Protein AF-A0A9P7FXS8-F1 (afdb_monomer)

Secondary structure (DSSP, 8-state):
-EETTEE--HHHHHHHHTT-TT----TTHHHHHT--S-TT-HHHHHHHHHHHHHHTTS--TT--HHHHHHHHHHHHHHHHHHHHHHHHH-TT--HHHHHHHHHHHHHHHHHHHHHHGGGTS-HHHHHHHHHHHHHHHHHHHHHHHH-TT----GGGSSSHHHHHHHTT-

Foldseek 3Di:
DAFLNDQDDLVLLLVLLVQQPPDDDDVPNSCVLVDCPDVPPPVSVLVSLVSLLRSLVDDPPPDDPVRNSSSVRSNLSNLLSCLVPCLQPPPPDDLVRSLVSLVVNLVSVVVRCVVQPVSSPHPVVNVVSVVLSVCSVVVVVVVCVVPVPDDDRSNPPDCVVVVVVVVVD

Solvent-accessible surface area (backbone atoms only — not comparable to full-atom values): 9706 Å² total; per-residue (Å²): 69,39,38,90,91,36,75,54,46,70,67,58,49,49,68,55,59,72,68,44,84,94,61,86,72,50,92,63,53,58,57,56,56,70,47,69,89,56,86,78,50,56,71,50,52,54,50,46,50,52,51,43,34,51,56,60,73,57,86,68,91,83,56,52,76,68,53,42,54,50,48,51,28,46,32,54,50,14,51,30,48,45,24,56,47,45,46,57,73,42,89,84,54,50,71,66,55,26,47,55,27,36,52,51,18,52,54,47,52,49,54,46,32,74,75,42,39,66,51,38,42,48,72,63,60,50,50,51,53,52,48,54,44,50,50,59,57,52,49,53,61,53,43,43,73,75,38,74,85,63,85,82,58,69,61,68,73,64,59,62,72,58,50,55,58,60,72,73,108

pLDDT: mean 90.97, std 8.86, range [46.28, 98.56]

Structure (mmCIF, N/CA/C/O backbone):
data_AF-A0A9P7FXS8-F1
#
_entry.id   AF-A0A9P7FXS8-F1
#
loop_
_atom_site.group_PDB
_atom_site.id
_atom_site.type_symbol
_atom_site.label_atom_id
_atom_site.label_alt_id
_atom_site.label_comp_id
_atom_site.label_asym_id
_atom_site.label_entity_id
_atom_site.label_seq_id
_atom_site.pdbx_PDB_ins_code
_atom_site.Cartn_x
_atom_site.Cartn_y
_atom_site.Cartn_z
_atom_site.occupancy
_atom_site.B_iso_or_equiv
_atom_site.auth_seq_id
_atom_site.auth_comp_id
_atom_site.auth_asym_id
_atom_site.auth_atom_id
_atom_site.pdbx_PDB_model_num
ATOM 1 N N . MET A 1 1 ? 12.800 -2.838 -3.809 1.00 91.69 1 MET A N 1
ATOM 2 C CA . MET A 1 1 ? 11.733 -3.698 -3.249 1.00 91.69 1 MET A CA 1
ATOM 3 C C . MET A 1 1 ? 11.418 -4.773 -4.270 1.00 91.69 1 MET A C 1
ATOM 5 O O . MET A 1 1 ? 11.309 -4.433 -5.437 1.00 91.69 1 MET A O 1
ATOM 9 N N . VAL A 1 2 ? 11.286 -6.037 -3.877 1.00 95.00 2 VAL A N 1
ATOM 10 C CA . VAL A 1 2 ? 10.977 -7.149 -4.792 1.00 95.00 2 VAL A CA 1
ATOM 11 C C . VAL A 1 2 ? 9.500 -7.535 -4.685 1.00 95.00 2 VAL A C 1
ATOM 13 O O . VAL A 1 2 ? 8.988 -7.700 -3.580 1.00 95.00 2 VAL A O 1
ATOM 16 N N . VAL A 1 3 ? 8.817 -7.660 -5.827 1.00 94.19 3 VAL A N 1
ATOM 17 C CA . VAL A 1 3 ? 7.411 -8.090 -5.947 1.00 94.19 3 VAL A CA 1
ATOM 18 C C . VAL A 1 3 ? 7.294 -9.038 -7.141 1.00 94.19 3 VAL A C 1
ATOM 20 O O . VAL A 1 3 ? 7.662 -8.653 -8.244 1.00 94.19 3 VAL A O 1
ATOM 23 N N . LYS A 1 4 ? 6.777 -10.261 -6.941 1.00 90.12 4 LYS A N 1
ATOM 24 C CA . LYS A 1 4 ? 6.718 -11.318 -7.981 1.00 90.12 4 LYS A CA 1
ATOM 25 C C . LYS A 1 4 ? 8.057 -11.496 -8.724 1.00 90.12 4 LYS A C 1
ATOM 27 O O . LYS A 1 4 ? 8.088 -11.433 -9.947 1.00 90.12 4 LYS A O 1
ATOM 32 N N . ASP A 1 5 ? 9.159 -11.613 -7.984 1.00 90.56 5 ASP A N 1
ATOM 33 C CA . ASP A 1 5 ? 10.524 -11.747 -8.529 1.00 90.56 5 ASP A CA 1
ATOM 34 C C . ASP A 1 5 ? 11.029 -10.546 -9.358 1.00 90.56 5 ASP A C 1
ATOM 36 O O . ASP A 1 5 ? 12.154 -10.550 -9.858 1.00 90.56 5 ASP A O 1
ATOM 40 N N . ILE A 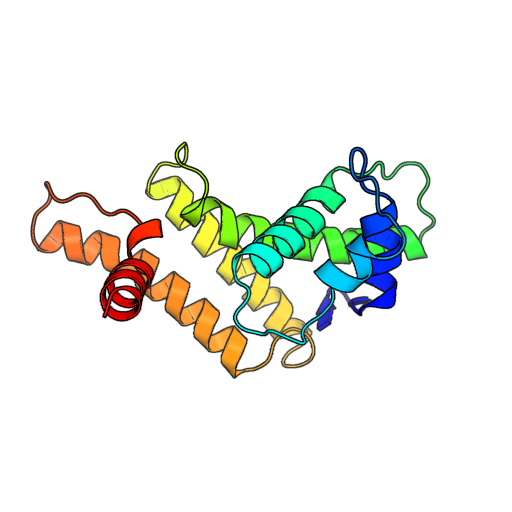1 6 ? 10.249 -9.464 -9.458 1.00 96.12 6 ILE A N 1
ATOM 41 C CA . ILE A 1 6 ? 10.650 -8.216 -10.105 1.00 96.12 6 ILE A CA 1
ATOM 42 C C . ILE A 1 6 ? 11.213 -7.259 -9.059 1.00 96.12 6 ILE A C 1
ATOM 44 O O . ILE A 1 6 ? 10.532 -6.878 -8.103 1.00 96.12 6 ILE A O 1
ATOM 48 N N . CYS A 1 7 ? 12.455 -6.816 -9.263 1.00 95.88 7 CYS A N 1
ATOM 49 C CA . CYS A 1 7 ? 13.041 -5.740 -8.474 1.00 95.88 7 CYS A CA 1
ATOM 50 C C . CYS A 1 7 ? 12.457 -4.391 -8.913 1.00 95.88 7 CYS A C 1
ATOM 52 O O . CYS A 1 7 ? 12.816 -3.838 -9.952 1.00 95.88 7 CYS A O 1
ATOM 54 N N . ILE A 1 8 ? 11.555 -3.854 -8.099 1.00 94.81 8 ILE A N 1
ATOM 55 C CA . ILE A 1 8 ? 11.022 -2.504 -8.234 1.00 94.81 8 ILE A CA 1
ATOM 56 C C . ILE A 1 8 ? 12.046 -1.528 -7.649 1.00 94.81 8 ILE A C 1
ATOM 58 O O . ILE A 1 8 ? 12.264 -1.467 -6.430 1.00 94.81 8 ILE A O 1
ATOM 62 N N . ASN A 1 9 ? 12.680 -0.780 -8.550 1.00 93.38 9 ASN A N 1
ATOM 63 C CA . ASN A 1 9 ? 13.663 0.259 -8.272 1.00 93.38 9 ASN A CA 1
ATOM 64 C C . ASN A 1 9 ? 13.220 1.605 -8.877 1.00 93.38 9 ASN A C 1
ATOM 66 O O . ASN A 1 9 ? 12.149 1.715 -9.481 1.00 93.38 9 ASN A O 1
ATOM 70 N N . ARG A 1 10 ? 14.041 2.642 -8.681 1.00 91.19 10 ARG A N 1
ATOM 71 C CA . ARG A 1 10 ? 13.746 4.002 -9.149 1.00 91.19 10 ARG A CA 1
ATOM 72 C C . ARG A 1 10 ? 13.569 4.066 -10.664 1.00 91.19 10 ARG A C 1
ATOM 74 O O . ARG A 1 10 ? 12.628 4.705 -11.122 1.00 91.19 10 ARG A O 1
ATOM 81 N N . ASP A 1 11 ? 14.431 3.396 -11.417 1.00 92.31 11 ASP A N 1
ATOM 82 C CA . ASP A 1 11 ? 14.435 3.461 -12.881 1.00 92.31 11 ASP A CA 1
ATOM 83 C C . ASP A 1 11 ? 13.192 2.788 -13.466 1.00 92.31 11 ASP A C 1
ATOM 85 O O . ASP A 1 11 ? 12.505 3.367 -14.308 1.00 92.31 11 ASP A O 1
ATOM 89 N N . LEU A 1 12 ? 12.828 1.612 -12.935 1.00 94.44 12 LEU A N 1
ATOM 90 C CA . LEU A 1 12 ? 11.595 0.926 -13.306 1.00 94.44 12 LEU A CA 1
ATOM 91 C C . LEU A 1 12 ? 10.387 1.821 -13.020 1.00 94.44 12 LEU A C 1
ATOM 93 O O . LEU A 1 12 ? 9.583 2.056 -13.918 1.00 94.44 12 LEU A O 1
ATOM 97 N N . LEU A 1 13 ? 10.268 2.359 -11.801 1.00 93.81 13 LEU A N 1
ATOM 98 C CA . LEU A 1 13 ? 9.159 3.250 -11.457 1.00 93.81 13 LEU A CA 1
ATOM 99 C C . LEU A 1 13 ? 9.109 4.477 -12.371 1.00 93.81 13 LEU A C 1
ATOM 101 O O . LEU A 1 13 ? 8.029 4.812 -12.839 1.00 93.81 13 LEU A O 1
ATOM 105 N N . THR A 1 14 ? 10.251 5.099 -12.668 1.00 92.69 14 THR A N 1
ATOM 106 C CA . THR A 1 14 ? 10.331 6.262 -13.568 1.00 92.69 14 THR A CA 1
ATOM 107 C C . THR A 1 14 ? 9.734 5.921 -14.936 1.00 92.69 14 THR A C 1
ATOM 109 O O . THR A 1 14 ? 8.747 6.534 -15.337 1.00 92.69 14 THR A O 1
ATOM 112 N N . SER A 1 15 ? 10.230 4.854 -15.574 1.00 92.44 15 SER A N 1
ATOM 113 C CA . SER A 1 15 ? 9.790 4.437 -16.916 1.00 92.44 15 SER A CA 1
ATOM 114 C C . SER A 1 15 ? 8.298 4.095 -17.020 1.00 92.44 15 SER A C 1
ATOM 116 O O . SER A 1 15 ? 7.690 4.261 -18.075 1.00 92.44 15 SER A O 1
ATOM 118 N N . TRP A 1 16 ? 7.689 3.602 -15.937 1.00 93.81 16 TRP A N 1
ATOM 119 C CA . TRP A 1 16 ? 6.268 3.253 -15.912 1.00 93.81 16 TRP A CA 1
ATOM 120 C C . TRP A 1 16 ? 5.381 4.444 -15.562 1.00 93.81 16 TRP A C 1
ATOM 122 O O . TRP A 1 16 ? 4.309 4.598 -16.143 1.00 93.81 16 TRP A O 1
ATOM 132 N N . LEU A 1 17 ? 5.814 5.297 -14.633 1.00 92.88 17 LEU A N 1
ATOM 133 C CA . LEU A 1 17 ? 5.082 6.505 -14.250 1.00 92.88 17 LEU A CA 1
ATOM 134 C C . LEU A 1 17 ? 4.975 7.496 -15.415 1.00 92.88 17 LEU A C 1
ATOM 136 O O . LEU A 1 17 ? 3.927 8.121 -15.572 1.00 92.88 17 LEU A O 1
ATOM 140 N N . GLU A 1 18 ? 5.992 7.575 -16.274 1.00 91.56 18 GLU A N 1
ATOM 141 C CA . GLU A 1 18 ? 5.967 8.373 -17.510 1.00 91.56 18 GLU A CA 1
ATOM 142 C C . GLU A 1 18 ? 4.839 7.973 -18.473 1.00 91.56 18 GLU A C 1
ATOM 144 O O . GLU A 1 18 ? 4.367 8.807 -19.241 1.00 91.56 18 GLU A O 1
ATOM 149 N N . ARG A 1 19 ? 4.343 6.730 -18.391 1.00 91.25 19 ARG A N 1
ATOM 150 C CA . ARG A 1 19 ? 3.235 6.232 -19.223 1.00 91.25 19 ARG A CA 1
ATOM 151 C C . ARG A 1 19 ? 1.853 6.672 -18.721 1.00 91.25 19 ARG A C 1
ATOM 153 O O . ARG A 1 19 ? 0.857 6.409 -19.391 1.00 91.25 19 ARG A O 1
ATOM 160 N N . LEU A 1 20 ? 1.752 7.297 -17.541 1.00 90.38 20 LEU A N 1
ATOM 161 C CA . LEU A 1 20 ? 0.464 7.709 -16.976 1.00 90.38 20 LEU A CA 1
ATOM 162 C C . LEU A 1 20 ? -0.185 8.836 -17.796 1.00 90.38 20 LEU A C 1
ATOM 164 O O . LEU A 1 20 ? 0.402 9.912 -17.929 1.00 90.38 20 LEU A O 1
ATOM 168 N N . PRO A 1 21 ? -1.431 8.657 -18.273 1.00 85.38 21 PRO A N 1
ATOM 169 C CA . PRO A 1 21 ? -2.134 9.711 -18.989 1.00 85.38 21 PRO A CA 1
ATOM 170 C C . PRO A 1 21 ? -2.491 10.868 -18.046 1.00 85.38 21 PRO A C 1
ATOM 172 O O . PRO A 1 21 ? -2.832 10.662 -16.880 1.00 85.38 21 PRO A O 1
ATOM 175 N N . GLY A 1 22 ? -2.450 12.098 -18.562 1.00 80.44 22 GLY A N 1
ATOM 176 C CA . GLY A 1 22 ? -2.839 13.302 -17.818 1.00 80.44 22 GLY A CA 1
ATOM 177 C C . GLY A 1 22 ? -1.764 13.879 -16.890 1.00 80.44 22 GLY A C 1
ATOM 178 O O . GLY A 1 22 ? -2.014 14.894 -16.244 1.00 80.44 22 GLY A O 1
ATOM 179 N N . TYR A 1 23 ? -0.568 13.287 -16.850 1.00 79.19 23 TYR A N 1
ATOM 180 C CA . TYR A 1 23 ? 0.594 13.858 -16.171 1.00 79.19 23 TYR A CA 1
ATOM 181 C C . TYR A 1 23 ? 1.558 14.442 -17.205 1.00 79.19 23 TYR A C 1
ATOM 183 O O . TYR A 1 23 ? 2.047 13.731 -18.076 1.00 79.19 23 TYR A O 1
ATOM 191 N N . ASN A 1 24 ? 1.847 15.741 -17.105 1.00 75.75 24 ASN A N 1
ATOM 192 C CA . ASN A 1 24 ? 2.972 16.334 -17.821 1.00 75.75 24 ASN A CA 1
ATOM 193 C C . ASN A 1 24 ? 4.199 16.250 -16.916 1.00 75.75 24 ASN A C 1
ATOM 195 O O . ASN A 1 24 ? 4.402 17.103 -16.045 1.00 75.75 24 ASN A O 1
ATOM 199 N N . TRP A 1 25 ? 4.972 15.181 -17.084 1.00 76.88 25 TRP A N 1
ATOM 200 C CA . TRP A 1 25 ? 6.235 15.031 -16.387 1.00 76.88 25 TRP A CA 1
ATOM 201 C C . TRP A 1 25 ? 7.270 15.950 -17.046 1.00 76.88 25 TRP A C 1
ATOM 203 O O . TRP A 1 25 ? 8.005 15.529 -17.931 1.00 76.88 25 TRP A O 1
ATOM 213 N N . SER A 1 26 ? 7.343 17.223 -16.640 1.00 67.19 26 SER A N 1
ATOM 214 C CA . SER A 1 26 ? 8.548 18.009 -16.936 1.00 67.19 26 SER A CA 1
ATOM 215 C C . SER A 1 26 ? 9.761 17.275 -16.351 1.00 67.19 26 SER A C 1
ATOM 217 O O . SER A 1 26 ? 9.611 16.613 -15.315 1.00 67.19 26 SER A O 1
ATOM 219 N N . GLU A 1 27 ? 10.949 17.412 -16.955 1.00 54.66 27 GLU A N 1
ATOM 220 C CA . GLU A 1 27 ? 12.185 16.704 -16.548 1.00 54.66 27 GLU A CA 1
ATOM 221 C C . GLU A 1 27 ? 12.502 16.816 -15.040 1.00 54.66 27 GLU A C 1
ATOM 223 O O . GLU A 1 27 ? 13.201 15.986 -14.472 1.00 54.66 27 GLU A O 1
ATOM 228 N N . THR A 1 28 ? 11.945 17.805 -14.338 1.00 55.69 28 THR A N 1
ATOM 229 C CA . THR A 1 28 ? 12.110 17.995 -12.890 1.00 55.69 28 THR A CA 1
ATOM 230 C C . THR A 1 28 ? 11.046 17.310 -12.021 1.00 55.69 28 THR A C 1
ATOM 232 O O . THR A 1 28 ? 11.320 16.978 -10.869 1.00 55.69 28 THR A O 1
ATOM 235 N N . SER A 1 29 ? 9.836 17.056 -12.518 1.00 75.56 29 SER A N 1
ATOM 236 C CA . SER A 1 29 ? 8.689 16.674 -11.673 1.00 75.56 29 SER A CA 1
ATOM 237 C C . SER A 1 29 ? 8.708 15.219 -11.176 1.00 75.56 29 SER A C 1
ATOM 239 O O . SER A 1 29 ? 8.388 14.965 -10.010 1.00 75.56 29 SER A O 1
ATOM 241 N N . ILE A 1 30 ? 9.122 14.262 -12.013 1.00 83.19 30 ILE A N 1
ATOM 242 C CA . ILE A 1 30 ? 9.172 12.839 -11.643 1.00 83.19 30 ILE A CA 1
ATOM 243 C C . ILE A 1 30 ? 10.340 12.542 -10.699 1.00 83.19 30 ILE A C 1
ATOM 245 O O . ILE A 1 30 ? 10.198 11.806 -9.721 1.00 83.19 30 ILE A O 1
ATOM 249 N N . HIS A 1 31 ? 11.484 13.190 -10.927 1.00 82.31 31 HIS A N 1
ATOM 250 C CA . HIS A 1 31 ? 12.643 13.061 -10.055 1.00 82.31 31 HIS A CA 1
ATOM 251 C C . HIS A 1 31 ? 12.391 13.669 -8.681 1.00 82.31 31 HIS A C 1
ATOM 253 O O . HIS A 1 31 ? 12.838 13.075 -7.703 1.00 82.31 31 HIS A O 1
ATOM 259 N N . VAL A 1 32 ? 11.651 14.784 -8.598 1.00 83.81 32 VAL A N 1
ATOM 260 C CA . VAL A 1 32 ? 11.195 15.360 -7.323 1.00 83.81 32 VAL A CA 1
ATOM 261 C C . VAL A 1 32 ? 10.245 14.406 -6.604 1.00 83.81 32 VAL A C 1
ATOM 263 O O . VAL A 1 32 ? 10.420 14.185 -5.408 1.00 83.81 32 VAL A O 1
ATOM 266 N N . LEU A 1 33 ? 9.291 13.792 -7.315 1.00 85.44 33 LEU A N 1
ATOM 267 C CA . LEU A 1 33 ? 8.354 12.827 -6.729 1.00 85.44 33 LEU A CA 1
ATOM 268 C C . LEU A 1 33 ? 9.070 11.598 -6.144 1.00 85.44 33 LEU A C 1
ATOM 270 O O . LEU A 1 33 ? 8.695 11.116 -5.080 1.00 85.44 33 LEU A O 1
ATOM 274 N N . LEU A 1 34 ? 10.114 11.123 -6.825 1.00 85.56 34 LEU A N 1
ATOM 275 C CA . LEU A 1 34 ? 10.945 9.994 -6.398 1.00 85.56 34 LEU A CA 1
ATOM 276 C C . LEU A 1 34 ? 12.121 10.411 -5.494 1.00 85.56 34 LEU A C 1
ATOM 278 O O . LEU A 1 34 ? 12.945 9.567 -5.138 1.00 85.56 34 LEU A O 1
ATOM 282 N N . ASN A 1 35 ? 12.246 11.697 -5.149 1.00 81.38 35 ASN A N 1
ATOM 283 C CA . ASN A 1 35 ? 13.308 12.180 -4.276 1.00 81.38 35 ASN A CA 1
ATOM 284 C C . ASN A 1 35 ? 12.943 11.926 -2.809 1.00 81.38 35 ASN A C 1
ATOM 286 O O . ASN A 1 35 ? 12.022 12.548 -2.283 1.00 81.38 35 ASN A O 1
ATOM 290 N N . LEU A 1 36 ? 13.722 11.059 -2.160 1.00 67.44 36 LEU A N 1
ATOM 291 C CA . LEU A 1 36 ? 13.592 10.677 -0.752 1.00 67.44 36 LEU A CA 1
ATOM 292 C C . LEU A 1 36 ? 14.383 11.589 0.206 1.00 67.44 36 LEU A C 1
ATOM 294 O O . LEU A 1 36 ? 14.567 11.229 1.364 1.00 67.44 36 LEU A O 1
ATOM 298 N N . ALA A 1 37 ? 14.889 12.737 -0.264 1.00 75.19 37 ALA A N 1
ATOM 299 C CA . ALA A 1 37 ? 15.685 13.652 0.559 1.00 75.19 37 ALA A CA 1
ATOM 300 C C . ALA A 1 37 ? 14.932 14.168 1.796 1.00 75.19 37 ALA A C 1
ATOM 302 O O . ALA A 1 37 ? 15.563 14.415 2.820 1.00 75.19 37 ALA A O 1
ATOM 303 N N . ASP A 1 38 ? 13.606 14.300 1.704 1.00 77.00 38 ASP A N 1
ATOM 304 C CA . ASP A 1 38 ? 12.748 14.607 2.846 1.00 77.00 38 ASP A CA 1
ATOM 305 C C . ASP A 1 38 ? 11.837 13.406 3.163 1.00 77.00 38 ASP A C 1
ATOM 307 O O . ASP A 1 38 ? 10.810 13.219 2.502 1.00 77.00 38 ASP A O 1
ATOM 311 N N . PRO A 1 39 ? 12.198 12.567 4.151 1.00 69.69 39 PRO A N 1
ATOM 312 C CA . PRO A 1 39 ? 11.390 11.422 4.556 1.00 69.69 39 PRO A CA 1
ATOM 313 C C . PRO A 1 39 ? 10.082 11.811 5.270 1.00 69.69 39 PRO A C 1
ATOM 315 O O . PRO A 1 39 ? 9.279 10.922 5.548 1.00 69.69 39 PRO A O 1
ATOM 318 N N . GLN A 1 40 ? 9.854 13.096 5.575 1.00 78.12 40 GLN A N 1
ATOM 319 C CA . GLN A 1 40 ? 8.657 13.595 6.263 1.00 78.12 40 GLN A CA 1
ATOM 320 C C . GLN A 1 40 ? 7.651 14.287 5.322 1.00 78.12 40 GLN A C 1
ATOM 322 O O . GLN A 1 40 ? 6.593 14.724 5.777 1.00 78.12 40 GLN A O 1
ATOM 327 N N . ASP A 1 41 ? 7.910 14.350 4.008 1.00 86.31 41 ASP A N 1
ATOM 328 C CA . ASP A 1 41 ? 6.968 14.903 3.020 1.00 86.31 41 ASP A CA 1
ATOM 329 C C . ASP A 1 41 ? 5.819 13.912 2.724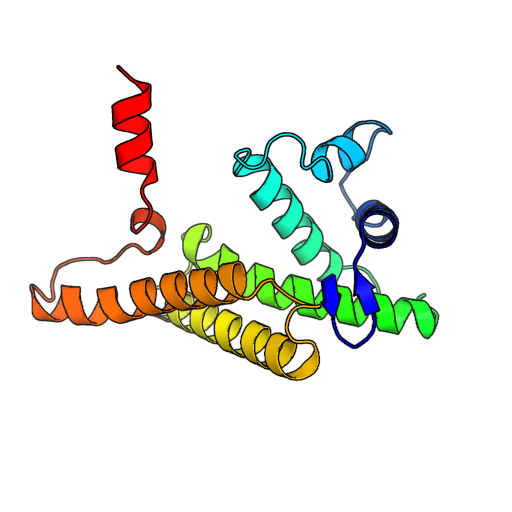 1.00 86.31 41 ASP A C 1
ATOM 331 O O . ASP A 1 41 ? 5.786 13.203 1.709 1.00 86.31 41 ASP A O 1
ATOM 335 N N . VAL A 1 42 ? 4.859 13.850 3.654 1.00 85.69 42 VAL A N 1
ATOM 336 C CA . VAL A 1 42 ? 3.664 12.995 3.562 1.00 85.69 42 VAL A CA 1
ATOM 337 C C . VAL A 1 42 ? 2.851 13.268 2.285 1.00 85.69 42 VAL A C 1
ATOM 339 O O . VAL A 1 42 ? 2.511 12.294 1.605 1.00 85.69 42 VAL A O 1
ATOM 342 N N . PRO A 1 43 ? 2.555 14.526 1.887 1.00 88.06 43 PRO A N 1
ATOM 343 C CA . PRO A 1 43 ? 1.824 14.797 0.648 1.00 88.06 43 PRO A CA 1
ATOM 344 C C . PRO A 1 43 ? 2.494 14.207 -0.597 1.00 88.06 43 PRO A C 1
ATOM 346 O O . PRO A 1 43 ? 1.815 13.626 -1.451 1.00 88.06 43 PRO A O 1
ATOM 349 N N . ARG A 1 44 ? 3.824 14.304 -0.705 1.00 88.75 44 ARG A N 1
ATOM 350 C CA . ARG A 1 44 ? 4.576 13.712 -1.818 1.00 88.75 44 ARG A CA 1
ATOM 351 C C . ARG A 1 44 ? 4.503 12.194 -1.810 1.00 88.75 44 ARG A C 1
ATOM 353 O O . ARG A 1 44 ? 4.282 11.599 -2.866 1.00 88.75 44 ARG A O 1
ATOM 360 N N . MET A 1 45 ? 4.644 11.574 -0.641 1.00 89.12 45 MET A N 1
ATOM 361 C CA . MET A 1 45 ? 4.524 10.125 -0.492 1.00 89.12 45 MET A CA 1
ATOM 362 C C . MET A 1 45 ? 3.133 9.645 -0.932 1.00 89.12 45 MET A C 1
ATOM 364 O O . MET A 1 45 ? 3.033 8.764 -1.787 1.00 89.12 45 MET A O 1
ATOM 368 N N . VAL A 1 46 ? 2.060 10.292 -0.461 1.00 91.50 46 VAL A N 1
ATOM 369 C CA . VAL A 1 46 ? 0.682 9.977 -0.879 1.00 91.50 46 VAL A CA 1
ATOM 370 C C . VAL A 1 46 ? 0.515 10.145 -2.391 1.00 91.50 46 VAL A C 1
ATOM 372 O O . VAL A 1 46 ? -0.052 9.268 -3.046 1.00 91.50 46 VAL A O 1
ATOM 375 N N . LYS A 1 47 ? 1.055 11.222 -2.979 1.00 92.00 47 LYS A N 1
ATOM 376 C CA . LYS A 1 47 ? 1.028 11.435 -4.434 1.00 92.00 47 LYS A CA 1
ATOM 377 C C . LYS A 1 47 ? 1.732 10.305 -5.188 1.00 92.00 47 LYS A C 1
ATOM 379 O O . LYS A 1 47 ? 1.187 9.826 -6.181 1.00 92.00 47 LYS A O 1
ATOM 384 N N . LEU A 1 48 ? 2.902 9.858 -4.730 1.00 92.81 48 LEU A N 1
ATOM 385 C CA . LEU A 1 48 ? 3.640 8.756 -5.352 1.00 92.81 48 LEU A CA 1
ATOM 386 C C . LEU A 1 48 ? 2.832 7.455 -5.307 1.00 92.81 48 LEU A C 1
ATOM 388 O O . LEU A 1 48 ? 2.673 6.799 -6.337 1.00 92.81 48 LEU A O 1
ATOM 392 N N . LEU A 1 49 ? 2.268 7.111 -4.148 1.00 95.00 49 LEU A N 1
ATOM 393 C CA . LEU A 1 49 ? 1.428 5.923 -4.001 1.00 95.00 49 LEU A CA 1
ATOM 394 C C . LEU A 1 49 ? 0.199 5.978 -4.919 1.00 95.00 49 LEU A C 1
ATOM 396 O O . LEU A 1 49 ? -0.093 4.995 -5.595 1.00 95.00 49 LEU A O 1
ATOM 400 N N . LEU A 1 50 ? -0.482 7.126 -5.011 1.00 95.06 50 LEU A N 1
ATOM 401 C CA . LEU A 1 50 ? -1.606 7.323 -5.936 1.00 95.06 50 LEU A CA 1
ATOM 402 C C . LEU A 1 50 ? -1.196 7.154 -7.403 1.00 95.06 50 LEU A C 1
ATOM 404 O O . LEU A 1 50 ? -1.952 6.566 -8.177 1.00 95.06 50 LEU A O 1
ATOM 408 N N . CYS A 1 51 ? 0.001 7.602 -7.789 1.00 94.69 51 CYS A N 1
ATOM 409 C CA . CYS A 1 51 ? 0.507 7.375 -9.141 1.00 94.69 51 CYS A CA 1
ATOM 410 C C . CYS A 1 51 ? 0.766 5.878 -9.396 1.00 94.69 51 CYS A C 1
ATOM 412 O O . CYS A 1 51 ? 0.337 5.355 -10.422 1.00 94.69 51 CYS A O 1
ATOM 414 N N . ILE A 1 52 ? 1.368 5.158 -8.438 1.00 96.06 52 ILE A N 1
ATOM 415 C CA . ILE A 1 52 ? 1.569 3.697 -8.527 1.00 96.06 52 ILE A CA 1
ATOM 416 C C . ILE A 1 52 ? 0.224 2.959 -8.623 1.00 96.06 52 ILE A C 1
ATOM 418 O O . ILE A 1 52 ? 0.079 2.035 -9.421 1.00 96.06 52 ILE A O 1
ATOM 422 N N . ILE A 1 53 ? -0.791 3.383 -7.863 1.00 97.25 53 ILE A N 1
ATOM 423 C CA . ILE A 1 53 ? -2.162 2.857 -7.971 1.00 97.25 53 ILE A CA 1
ATOM 424 C C . ILE A 1 53 ? -2.722 3.105 -9.379 1.00 97.25 53 ILE A C 1
ATOM 426 O O . ILE A 1 53 ? -3.353 2.219 -9.958 1.00 97.25 53 ILE A O 1
ATOM 430 N N . GLY A 1 54 ? -2.473 4.293 -9.934 1.00 95.31 54 GLY A N 1
ATOM 431 C CA . GLY A 1 54 ? -2.894 4.698 -11.273 1.00 95.31 54 GLY A CA 1
ATOM 432 C C . GLY A 1 54 ? -2.346 3.813 -12.392 1.00 95.31 54 GLY A C 1
ATOM 433 O O . GLY A 1 54 ? -3.067 3.579 -13.361 1.00 95.31 54 GLY A O 1
ATOM 434 N N . LEU A 1 55 ? -1.141 3.247 -12.235 1.00 95.12 55 LEU A N 1
ATOM 435 C CA . LEU A 1 55 ? -0.518 2.373 -13.242 1.00 95.12 55 LEU A CA 1
ATOM 436 C C . LEU A 1 55 ? -1.412 1.190 -13.621 1.00 95.12 55 LEU A C 1
ATOM 438 O O . LEU A 1 55 ? -1.432 0.770 -14.770 1.00 95.12 55 LEU A O 1
ATOM 442 N N . ARG A 1 56 ? -2.238 0.706 -12.689 1.00 95.31 56 ARG A N 1
ATOM 443 C CA . ARG A 1 56 ? -3.191 -0.391 -12.923 1.00 95.31 56 ARG A CA 1
ATOM 444 C C . ARG A 1 56 ? -4.216 -0.110 -14.026 1.00 95.31 56 ARG A C 1
ATOM 446 O O . ARG A 1 56 ? -4.894 -1.041 -14.454 1.00 95.31 56 ARG A O 1
ATOM 453 N N . LYS A 1 57 ? -4.380 1.154 -14.424 1.00 93.50 57 LYS A N 1
ATOM 454 C CA . LYS A 1 57 ? -5.326 1.604 -15.453 1.00 93.50 57 LYS A CA 1
ATOM 455 C C . LYS A 1 57 ? -4.696 1.726 -16.843 1.00 93.50 57 LYS A C 1
ATOM 457 O O . LYS A 1 57 ? -5.412 2.079 -17.774 1.00 93.50 57 LYS A O 1
ATOM 462 N N . LEU A 1 58 ? -3.390 1.491 -16.977 1.00 92.44 58 LEU A N 1
ATOM 463 C CA . LEU A 1 58 ? -2.723 1.499 -18.276 1.00 92.44 58 LEU A CA 1
ATOM 464 C C . LEU A 1 58 ? -3.221 0.346 -19.151 1.00 92.44 58 LEU A C 1
ATOM 466 O O . LEU A 1 58 ? -3.602 -0.714 -18.641 1.00 92.44 58 LEU A O 1
ATOM 470 N N . ASP A 1 59 ? -3.209 0.569 -20.464 1.00 88.06 59 ASP A N 1
ATOM 471 C CA . ASP A 1 59 ? -3.536 -0.476 -21.426 1.00 88.06 59 ASP A CA 1
ATOM 472 C C . ASP A 1 59 ? -2.449 -1.567 -21.422 1.00 88.06 59 ASP A C 1
ATOM 474 O O . ASP A 1 59 ? -1.254 -1.289 -21.326 1.00 88.06 59 ASP A O 1
ATOM 478 N N . LYS A 1 60 ? -2.889 -2.823 -21.496 1.00 85.75 60 LYS A N 1
ATOM 479 C CA . LYS A 1 60 ? -2.056 -4.030 -21.503 1.00 85.75 60 LYS A CA 1
ATOM 480 C C . LYS A 1 60 ? -1.782 -4.552 -22.912 1.00 85.75 60 LYS A C 1
ATOM 482 O O . LYS A 1 60 ? -0.951 -5.443 -23.058 1.00 85.75 60 LYS A O 1
ATOM 487 N N . ASN A 1 61 ? -2.502 -4.052 -23.916 1.00 80.88 61 ASN A N 1
ATOM 488 C CA . ASN A 1 61 ? -2.582 -4.673 -25.239 1.00 80.88 61 ASN A CA 1
ATOM 489 C C . ASN A 1 61 ? -1.250 -4.696 -26.013 1.00 80.88 61 ASN A C 1
ATOM 491 O O . ASN A 1 61 ? -1.106 -5.509 -26.921 1.00 80.88 61 ASN A O 1
ATOM 495 N N . GLU A 1 62 ? -0.278 -3.858 -25.641 1.00 84.06 62 GLU A N 1
ATOM 496 C CA . GLU A 1 62 ? 1.005 -3.710 -26.350 1.00 84.06 62 GLU A CA 1
ATOM 497 C C . GLU A 1 62 ? 2.229 -4.173 -25.538 1.00 84.06 62 GLU A C 1
ATOM 499 O O . GLU A 1 62 ? 3.361 -3.931 -25.946 1.00 84.06 62 GLU A O 1
ATOM 504 N N . LEU A 1 63 ? 2.034 -4.832 -24.390 1.00 91.94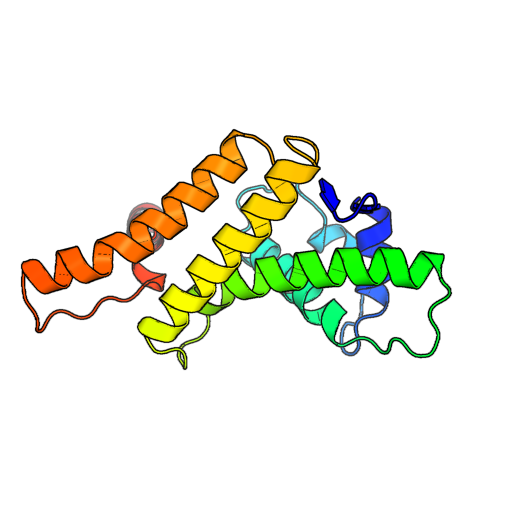 63 LEU A N 1
ATOM 505 C CA . LEU A 1 63 ? 3.153 -5.232 -23.532 1.00 91.94 63 LEU A CA 1
ATOM 506 C C . LEU A 1 63 ? 3.793 -6.538 -24.008 1.00 91.94 63 LEU A C 1
ATOM 508 O O . LEU A 1 63 ? 3.117 -7.559 -24.161 1.00 91.94 63 LEU A O 1
ATOM 512 N N . ASP A 1 64 ? 5.117 -6.536 -24.157 1.00 93.00 64 ASP A N 1
ATOM 513 C CA . ASP A 1 64 ? 5.868 -7.779 -24.332 1.00 93.00 64 ASP A CA 1
ATOM 514 C C . ASP A 1 64 ? 5.831 -8.644 -23.046 1.00 93.00 64 ASP A C 1
ATOM 516 O O . ASP A 1 64 ? 5.479 -8.149 -21.972 1.00 93.00 64 ASP A O 1
ATOM 520 N N . PRO A 1 65 ? 6.197 -9.942 -23.090 1.00 92.50 65 PRO A N 1
ATOM 521 C CA . PRO A 1 65 ? 6.128 -10.810 -21.909 1.00 92.50 65 PRO A CA 1
ATOM 522 C C . PRO A 1 65 ? 6.934 -10.323 -20.687 1.00 92.50 65 PRO A C 1
ATOM 524 O O . PRO A 1 65 ? 6.523 -10.541 -19.546 1.00 92.50 65 PRO A O 1
ATOM 527 N N . SER A 1 66 ? 8.074 -9.658 -20.898 1.00 92.38 66 SER A N 1
ATOM 528 C CA . SER A 1 66 ? 8.910 -9.091 -19.831 1.00 92.38 66 SER A CA 1
ATOM 529 C C . SER A 1 66 ? 8.268 -7.838 -19.237 1.00 92.38 66 SER A C 1
ATOM 531 O O . SER A 1 66 ? 8.230 -7.664 -18.014 1.00 92.38 66 SER A O 1
ATOM 533 N N . GLU A 1 67 ? 7.723 -6.970 -20.086 1.00 94.56 67 GLU A N 1
ATOM 534 C CA . GLU A 1 67 ? 6.946 -5.811 -19.657 1.00 94.56 67 GLU A CA 1
ATOM 535 C C . GLU A 1 67 ? 5.670 -6.215 -18.923 1.00 94.56 67 GLU A C 1
ATOM 537 O O . GLU A 1 67 ? 5.368 -5.633 -17.883 1.00 94.56 67 GLU A O 1
ATOM 542 N N . ALA A 1 68 ? 4.968 -7.246 -19.391 1.00 94.44 68 ALA A N 1
ATOM 543 C CA . ALA A 1 68 ? 3.778 -7.779 -18.743 1.00 94.44 68 ALA A CA 1
ATOM 544 C C . ALA A 1 68 ? 4.087 -8.263 -17.317 1.00 94.44 68 ALA A C 1
ATOM 546 O O . ALA A 1 68 ? 3.375 -7.902 -16.381 1.00 94.44 68 ALA A O 1
ATOM 547 N N . ALA A 1 69 ? 5.192 -8.990 -17.112 1.00 95.38 69 ALA A N 1
ATOM 548 C CA . ALA A 1 69 ? 5.612 -9.428 -15.779 1.00 95.38 69 ALA A CA 1
ATOM 549 C C . ALA A 1 69 ? 5.906 -8.244 -14.834 1.00 95.38 69 ALA A C 1
ATOM 551 O O . ALA A 1 69 ? 5.446 -8.222 -13.687 1.00 95.38 69 ALA A O 1
ATOM 552 N N . LYS A 1 70 ? 6.620 -7.219 -15.324 1.00 96.44 70 LYS A N 1
ATOM 553 C CA . LYS A 1 70 ? 6.883 -5.978 -14.569 1.00 96.44 70 LYS A CA 1
ATOM 554 C C . LYS A 1 70 ? 5.588 -5.234 -14.248 1.00 96.44 70 LYS A C 1
ATOM 556 O O . LYS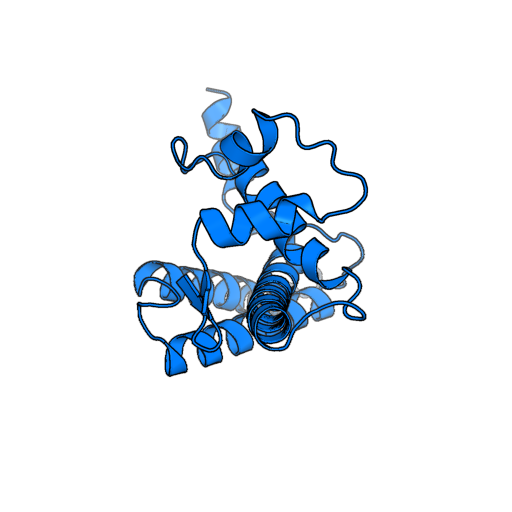 A 1 70 ? 5.401 -4.775 -13.121 1.00 96.44 70 LYS A O 1
ATOM 561 N N . PHE A 1 71 ? 4.686 -5.144 -15.219 1.00 95.94 71 PHE A N 1
ATOM 562 C CA . PHE A 1 71 ? 3.397 -4.490 -15.067 1.00 95.94 71 PHE A CA 1
ATOM 563 C C . PHE A 1 71 ? 2.522 -5.183 -14.029 1.00 95.94 71 PHE A C 1
ATOM 565 O O . PHE A 1 71 ? 1.918 -4.523 -13.187 1.00 95.94 71 PHE A O 1
ATOM 572 N N . GLU A 1 72 ? 2.480 -6.514 -14.036 1.00 95.81 72 GLU A N 1
ATOM 573 C CA . GLU A 1 72 ? 1.757 -7.294 -13.036 1.00 95.81 72 GLU A CA 1
ATOM 574 C C . GLU A 1 72 ? 2.307 -7.078 -11.625 1.00 95.81 72 GLU A C 1
ATOM 576 O O . GLU A 1 72 ? 1.524 -6.920 -10.685 1.00 95.81 72 GLU A O 1
ATOM 581 N N . ALA A 1 73 ? 3.634 -7.032 -11.465 1.00 96.69 73 ALA A N 1
ATOM 582 C CA . ALA A 1 73 ? 4.264 -6.721 -10.184 1.00 96.69 73 ALA A CA 1
ATOM 583 C C . ALA A 1 73 ? 3.870 -5.318 -9.687 1.00 96.69 73 ALA A C 1
ATOM 585 O O . ALA A 1 73 ? 3.462 -5.156 -8.533 1.00 96.69 73 ALA A O 1
ATOM 586 N N . LEU A 1 74 ? 3.905 -4.314 -10.569 1.00 97.19 74 LEU A N 1
ATOM 587 C CA . LEU A 1 74 ? 3.460 -2.951 -10.259 1.00 97.19 74 LEU A CA 1
ATOM 588 C C . LEU A 1 74 ? 1.960 -2.887 -9.951 1.00 97.19 74 LEU A C 1
ATOM 590 O O . LEU A 1 74 ? 1.551 -2.173 -9.039 1.00 97.19 74 LEU A O 1
ATOM 594 N N . CYS A 1 75 ? 1.137 -3.668 -10.651 1.00 96.94 75 CYS A N 1
ATOM 595 C CA . CYS A 1 75 ? -0.295 -3.750 -10.394 1.00 96.94 75 CYS A CA 1
ATOM 596 C C . CYS A 1 75 ? -0.600 -4.348 -9.022 1.00 96.94 75 CYS A C 1
ATOM 598 O O . CYS A 1 75 ? -1.468 -3.836 -8.315 1.00 96.94 75 CYS A O 1
ATOM 600 N N . LEU A 1 76 ? 0.111 -5.412 -8.641 1.00 97.31 76 LEU A N 1
ATOM 601 C CA . LEU A 1 76 ? -0.031 -6.042 -7.333 1.00 97.31 76 LEU A CA 1
ATOM 602 C C . LEU A 1 76 ? 0.371 -5.074 -6.216 1.00 97.31 76 LEU A C 1
ATOM 604 O O . LEU A 1 76 ? -0.355 -4.924 -5.232 1.00 97.31 76 LEU A O 1
ATOM 608 N N . LEU A 1 77 ? 1.479 -4.356 -6.407 1.00 97.38 77 LEU A N 1
ATOM 609 C CA . LEU A 1 77 ? 1.910 -3.313 -5.486 1.00 97.38 77 LEU A CA 1
ATOM 610 C C . LEU A 1 77 ? 0.873 -2.184 -5.380 1.00 97.38 77 LEU A C 1
ATOM 612 O O . LEU A 1 77 ? 0.465 -1.810 -4.281 1.00 97.38 77 LEU A O 1
ATOM 616 N N . GLY A 1 78 ? 0.385 -1.685 -6.516 1.00 97.75 78 GLY A N 1
ATOM 617 C CA . GLY A 1 78 ? -0.668 -0.676 -6.563 1.00 97.75 78 GLY A CA 1
ATOM 618 C C . GLY A 1 78 ? -1.965 -1.157 -5.911 1.00 97.75 78 GLY A C 1
ATOM 619 O O . GLY A 1 78 ? -2.664 -0.371 -5.288 1.00 97.75 78 GLY A O 1
ATOM 620 N N . GLN A 1 79 ? -2.298 -2.445 -5.989 1.00 98.25 79 GLN A N 1
ATOM 621 C CA . GLN A 1 79 ? -3.470 -3.000 -5.313 1.00 98.25 79 GLN A CA 1
ATOM 622 C C . GLN A 1 79 ? -3.303 -3.020 -3.789 1.00 98.25 79 GLN A C 1
ATOM 624 O O . GLN A 1 79 ? -4.283 -2.783 -3.080 1.00 98.25 79 GLN A O 1
ATOM 629 N N . ALA A 1 80 ? -2.093 -3.286 -3.290 1.00 97.94 80 ALA A N 1
ATOM 630 C CA . ALA A 1 80 ? -1.785 -3.189 -1.868 1.00 97.94 80 ALA A CA 1
ATOM 631 C C . ALA A 1 80 ? -1.873 -1.731 -1.390 1.00 97.94 80 ALA A C 1
ATOM 633 O O . ALA A 1 80 ? -2.579 -1.446 -0.427 1.00 97.94 80 ALA A O 1
ATOM 634 N N . PHE A 1 81 ? -1.247 -0.789 -2.099 1.00 97.88 81 PHE A N 1
ATOM 635 C CA . PHE A 1 81 ? -1.294 0.627 -1.722 1.00 97.88 81 PHE A CA 1
ATOM 636 C C . PHE A 1 81 ? -2.691 1.239 -1.807 1.00 97.88 81 PHE A C 1
ATOM 638 O O . PHE A 1 81 ? -3.057 2.025 -0.940 1.00 97.88 81 PHE A O 1
ATOM 645 N N . ASP A 1 82 ? -3.500 0.843 -2.788 1.00 98.31 82 ASP A N 1
ATOM 646 C CA . ASP A 1 82 ? -4.911 1.231 -2.863 1.00 98.31 82 ASP A CA 1
ATOM 647 C C . ASP A 1 82 ? -5.672 0.728 -1.629 1.00 98.31 82 ASP A C 1
ATOM 649 O O . ASP A 1 82 ? -6.366 1.488 -0.958 1.00 98.31 82 ASP A O 1
ATOM 653 N N . ALA A 1 83 ? -5.462 -0.540 -1.261 1.00 98.25 83 ALA A N 1
ATOM 654 C CA . ALA A 1 83 ? -6.091 -1.138 -0.091 1.00 98.25 83 ALA A CA 1
ATOM 655 C C . ALA A 1 83 ? -5.680 -0.457 1.234 1.00 98.25 83 ALA A C 1
ATOM 657 O O . ALA A 1 83 ? -6.503 -0.366 2.148 1.00 98.25 83 ALA A O 1
ATOM 658 N N . LEU A 1 84 ? -4.442 0.047 1.317 1.00 97.44 84 LEU A N 1
ATOM 659 C CA . LEU A 1 84 ? -3.939 0.834 2.443 1.00 97.44 84 LEU A CA 1
ATOM 660 C C . LEU A 1 84 ? -4.520 2.251 2.470 1.00 97.44 84 LEU A C 1
ATOM 662 O O . LEU A 1 84 ? -4.968 2.685 3.522 1.00 97.44 84 LEU A O 1
ATOM 666 N N . LEU A 1 85 ? -4.486 2.982 1.351 1.00 96.56 85 LEU A N 1
ATOM 667 C CA . LEU A 1 85 ? -4.772 4.420 1.326 1.00 96.56 85 LEU A CA 1
ATOM 668 C C . LEU A 1 85 ? -6.262 4.759 1.342 1.00 96.56 85 LEU A C 1
ATOM 670 O O . LEU A 1 85 ? -6.657 5.677 2.061 1.00 96.56 85 LEU A O 1
ATOM 674 N N . GLN A 1 86 ? -7.092 4.048 0.568 1.00 96.88 86 GLN A N 1
ATOM 675 C CA . GLN A 1 86 ? -8.523 4.370 0.433 1.00 96.88 86 GLN A CA 1
ATOM 676 C C . GLN A 1 86 ? -9.251 4.498 1.784 1.00 96.88 86 GLN A C 1
ATOM 678 O O . GLN A 1 86 ? -10.014 5.451 1.938 1.00 96.88 86 GLN A O 1
ATOM 683 N N . PRO A 1 87 ? -8.995 3.639 2.794 1.00 96.38 87 PRO A N 1
ATOM 684 C CA . PRO A 1 87 ? -9.566 3.778 4.136 1.00 96.38 87 PRO A CA 1
ATOM 685 C C . PRO A 1 87 ? -9.375 5.139 4.808 1.00 96.38 87 PRO A C 1
ATOM 687 O O . PRO A 1 87 ? -10.213 5.530 5.616 1.00 96.38 87 PRO A O 1
ATOM 690 N N . PHE A 1 88 ? -8.292 5.848 4.490 1.00 93.31 88 PHE A N 1
ATOM 691 C CA . PHE A 1 88 ? -7.947 7.122 5.120 1.00 93.31 88 PHE A CA 1
ATOM 692 C C . PHE A 1 88 ? -8.410 8.333 4.309 1.00 93.31 88 PHE A C 1
ATOM 694 O O . PHE A 1 88 ? -8.690 9.376 4.892 1.00 93.31 88 PHE A O 1
ATOM 701 N N . ILE A 1 89 ? -8.501 8.207 2.981 1.00 93.62 89 ILE A N 1
ATOM 702 C CA . ILE A 1 89 ? -8.757 9.348 2.084 1.00 93.62 89 ILE A CA 1
ATOM 703 C C . ILE A 1 89 ? -10.145 9.329 1.431 1.00 93.62 89 ILE A C 1
ATOM 705 O O . ILE A 1 89 ? -10.595 10.352 0.919 1.00 93.62 89 ILE A O 1
ATOM 709 N N . ASN A 1 90 ? -10.834 8.184 1.414 1.00 94.94 90 ASN A N 1
ATOM 710 C CA . ASN A 1 90 ? -12.114 8.040 0.727 1.00 94.94 90 ASN A CA 1
ATOM 711 C C . ASN A 1 90 ? -13.292 8.211 1.690 1.00 94.94 90 ASN A C 1
ATOM 713 O O . ASN A 1 90 ? -13.685 7.283 2.398 1.00 94.94 90 ASN A O 1
ATOM 717 N N . ILE A 1 91 ? -13.902 9.396 1.658 1.00 92.88 91 ILE A N 1
ATOM 718 C CA . ILE A 1 91 ? -15.059 9.748 2.496 1.00 92.88 91 ILE A CA 1
ATOM 719 C C . ILE A 1 91 ? -16.327 8.943 2.176 1.00 92.88 91 ILE A C 1
ATOM 721 O O . ILE A 1 91 ? -17.261 8.938 2.970 1.00 92.88 91 ILE A O 1
ATOM 725 N N . ASN A 1 92 ? -16.370 8.262 1.026 1.00 96.19 92 ASN A N 1
ATOM 726 C CA . ASN A 1 92 ? -17.526 7.468 0.614 1.00 96.19 92 ASN A CA 1
ATOM 727 C C . ASN A 1 92 ? -17.479 6.033 1.154 1.00 96.19 92 ASN A C 1
ATOM 729 O O . ASN A 1 92 ? -18.450 5.293 1.000 1.00 96.19 92 ASN A O 1
ATOM 733 N N . TYR A 1 93 ? -16.362 5.605 1.753 1.00 96.62 93 TYR A N 1
ATOM 734 C CA . TYR A 1 93 ? -16.283 4.285 2.368 1.00 96.62 93 TYR A CA 1
ATOM 735 C C . TYR A 1 93 ? -17.013 4.274 3.710 1.00 96.62 93 TYR A C 1
ATOM 737 O O . TYR A 1 93 ? -16.738 5.075 4.601 1.00 96.62 93 TYR A O 1
ATOM 745 N N . SER A 1 94 ? -17.890 3.291 3.888 1.00 96.75 94 SER A N 1
ATOM 746 C CA . SER A 1 94 ? -18.373 2.914 5.214 1.00 96.75 94 SER A CA 1
ATOM 747 C C . SER A 1 94 ? -17.235 2.335 6.058 1.00 96.75 94 SER A C 1
ATOM 749 O O . SER A 1 94 ? -16.271 1.780 5.528 1.00 96.75 94 SER A O 1
ATOM 751 N N . LEU A 1 95 ? -17.380 2.374 7.384 1.00 95.31 95 LEU A N 1
ATOM 752 C CA . LEU A 1 95 ? -16.394 1.807 8.308 1.00 95.31 95 LEU A CA 1
ATOM 753 C C . LEU A 1 95 ? -16.084 0.327 8.007 1.00 95.31 95 LEU A C 1
ATOM 755 O O . LEU A 1 95 ? -14.930 -0.092 8.063 1.00 95.31 95 LEU A O 1
ATOM 759 N N . SER A 1 96 ? -17.096 -0.456 7.617 1.00 96.25 96 SER A N 1
ATOM 760 C CA . SER A 1 96 ? -16.901 -1.850 7.203 1.00 96.25 96 SER A CA 1
ATOM 761 C C . SER A 1 96 ? -16.032 -1.954 5.947 1.00 96.25 96 SER A C 1
ATOM 763 O O . SER A 1 96 ? -15.088 -2.739 5.939 1.00 96.25 96 SER A O 1
ATOM 765 N N . GLN A 1 97 ? -16.271 -1.123 4.926 1.00 97.94 97 GLN A N 1
ATOM 766 C CA . GLN A 1 97 ? -15.438 -1.092 3.716 1.00 97.94 97 GLN A CA 1
ATOM 767 C C . GLN A 1 97 ? -13.999 -0.666 4.020 1.00 97.94 97 GLN A C 1
ATOM 769 O O . GLN A 1 97 ? -13.064 -1.259 3.481 1.00 97.94 97 GLN A O 1
ATOM 774 N N . GLN A 1 98 ? -13.809 0.314 4.911 1.00 97.69 98 GLN A N 1
ATOM 775 C CA . GLN A 1 98 ? -12.480 0.732 5.361 1.00 97.69 98 GLN A CA 1
ATOM 776 C C . GLN A 1 98 ? -11.730 -0.439 6.018 1.00 97.69 98 GLN A C 1
ATOM 778 O O . GLN A 1 98 ? -10.612 -0.751 5.612 1.00 97.69 98 GLN A O 1
ATOM 783 N N . ILE A 1 99 ? -12.362 -1.153 6.958 1.00 97.00 99 ILE A N 1
ATOM 784 C CA . ILE A 1 99 ? -11.769 -2.327 7.620 1.00 97.00 99 ILE A CA 1
ATOM 785 C C . ILE A 1 99 ? -11.473 -3.451 6.624 1.00 97.00 99 ILE A C 1
ATOM 787 O O . ILE A 1 99 ? -10.377 -4.007 6.640 1.00 97.00 99 ILE A O 1
ATOM 791 N N . THR A 1 100 ? -12.417 -3.786 5.741 1.00 98.12 100 THR A N 1
ATOM 792 C CA . THR A 1 100 ? -12.219 -4.830 4.725 1.00 98.12 100 THR A CA 1
ATOM 793 C C . THR A 1 100 ? -11.046 -4.494 3.806 1.00 98.12 100 THR A C 1
ATOM 795 O O . THR A 1 100 ? -10.252 -5.371 3.466 1.00 98.12 100 THR A O 1
ATOM 798 N N . SER A 1 101 ? -10.895 -3.222 3.437 1.00 98.38 101 SER A N 1
ATOM 799 C CA . SER A 1 101 ? -9.769 -2.753 2.635 1.00 98.38 101 SER A CA 1
ATOM 800 C C . S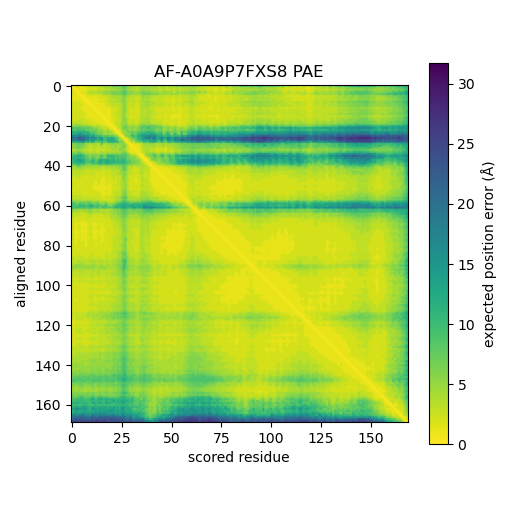ER A 1 101 ? -8.439 -2.861 3.393 1.00 98.38 101 SER A C 1
ATOM 802 O O . SER A 1 101 ? -7.475 -3.394 2.846 1.00 98.38 101 SER A O 1
ATOM 804 N N . LEU A 1 102 ? -8.383 -2.472 4.671 1.00 98.12 102 LEU A N 1
ATOM 805 C CA . LEU A 1 102 ? -7.175 -2.644 5.491 1.00 98.12 102 LEU A CA 1
ATOM 806 C C . LEU A 1 102 ? -6.814 -4.123 5.705 1.00 98.12 102 LEU A C 1
ATOM 808 O O . LEU A 1 102 ? -5.642 -4.491 5.634 1.00 98.12 102 LEU A O 1
ATOM 812 N N . ALA A 1 103 ? -7.805 -4.995 5.901 1.00 97.81 103 ALA A N 1
ATOM 813 C CA . ALA A 1 103 ? -7.584 -6.438 5.986 1.00 97.81 103 ALA A CA 1
ATOM 814 C C . ALA A 1 103 ? -7.002 -6.991 4.674 1.00 97.81 103 ALA A C 1
ATOM 816 O O . ALA A 1 103 ? -6.019 -7.733 4.689 1.00 97.81 103 ALA A O 1
ATOM 817 N N . LYS A 1 104 ? -7.550 -6.572 3.524 1.00 98.44 104 LYS A N 1
ATOM 818 C CA . LYS A 1 104 ? -6.996 -6.896 2.201 1.00 98.44 104 LYS A CA 1
ATOM 819 C C . LYS A 1 104 ? -5.538 -6.447 2.081 1.00 98.44 104 LYS A C 1
ATOM 821 O O . LYS A 1 104 ? -4.723 -7.220 1.583 1.00 98.44 104 LYS A O 1
ATOM 826 N N . PHE A 1 105 ? -5.201 -5.240 2.536 1.00 98.56 105 PHE A N 1
ATOM 827 C CA . PHE A 1 105 ? -3.819 -4.756 2.533 1.00 98.56 105 PHE A CA 1
ATOM 828 C C . PHE A 1 105 ? -2.893 -5.684 3.326 1.00 98.56 105 PHE A C 1
ATOM 830 O O . PHE A 1 105 ? -1.897 -6.140 2.768 1.00 98.56 105 PHE A O 1
ATOM 837 N N . VAL A 1 106 ? -3.254 -6.034 4.568 1.00 97.94 106 VAL A N 1
ATOM 838 C CA . VAL A 1 106 ? -2.465 -6.949 5.412 1.00 97.94 106 VAL A CA 1
ATOM 839 C C . VAL A 1 106 ? -2.244 -8.290 4.727 1.00 97.94 106 VAL A C 1
ATOM 841 O O . VAL A 1 106 ? -1.114 -8.757 4.664 1.00 97.94 106 VAL A O 1
ATOM 844 N N . HIS A 1 107 ? -3.288 -8.900 4.164 1.00 97.69 107 HIS A N 1
ATOM 845 C CA . HIS A 1 107 ? -3.139 -10.183 3.477 1.00 97.69 107 HIS A CA 1
ATOM 846 C C . HIS A 1 107 ? -2.201 -10.100 2.265 1.00 97.69 107 HIS A C 1
ATOM 848 O O . HIS A 1 107 ? -1.373 -10.993 2.077 1.00 97.69 107 HIS A O 1
ATOM 854 N N . LEU A 1 108 ? -2.288 -9.024 1.476 1.00 97.88 108 LEU A N 1
ATOM 855 C CA . LEU A 1 108 ? -1.401 -8.806 0.331 1.00 97.88 108 LEU A CA 1
ATOM 856 C C . LEU A 1 108 ? 0.057 -8.646 0.772 1.00 97.88 108 LEU A C 1
ATOM 858 O O . LEU A 1 108 ? 0.926 -9.347 0.251 1.00 97.88 108 LEU A O 1
ATOM 862 N N . ILE A 1 109 ? 0.334 -7.771 1.744 1.00 97.38 109 ILE A N 1
ATOM 863 C CA . ILE A 1 109 ? 1.712 -7.559 2.204 1.00 97.38 109 ILE A CA 1
ATOM 864 C C . ILE A 1 109 ? 2.265 -8.783 2.929 1.00 97.38 109 ILE A C 1
ATOM 866 O O . ILE A 1 109 ? 3.443 -9.068 2.766 1.00 97.38 109 ILE A O 1
ATOM 870 N N . SER A 1 110 ? 1.445 -9.542 3.663 1.00 97.12 110 SER A N 1
ATOM 871 C CA . SER A 1 110 ? 1.870 -10.785 4.314 1.00 97.12 110 SER A CA 1
ATOM 872 C C . SER A 1 110 ? 2.274 -11.837 3.286 1.00 97.12 110 SER A C 1
ATOM 874 O O . SER A 1 110 ? 3.332 -12.439 3.428 1.00 97.12 110 SER A O 1
ATOM 876 N N . GLY A 1 111 ? 1.494 -12.030 2.217 1.00 96.56 111 GLY A N 1
ATOM 877 C CA . GLY A 1 111 ? 1.867 -12.949 1.137 1.00 96.56 111 GLY A CA 1
ATOM 878 C C . GLY A 1 111 ? 3.166 -12.533 0.438 1.00 96.56 111 GLY A C 1
ATOM 879 O O . GLY A 1 111 ? 4.055 -13.355 0.221 1.00 96.56 111 GLY A O 1
ATOM 880 N N . LEU A 1 112 ? 3.318 -11.239 0.145 1.00 95.81 112 LEU A N 1
ATOM 881 C CA . LEU A 1 112 ? 4.540 -10.700 -0.458 1.00 95.81 112 LEU A CA 1
ATOM 882 C C . LEU A 1 112 ? 5.758 -10.829 0.465 1.00 95.81 112 LEU A C 1
ATOM 884 O O . LEU A 1 112 ? 6.840 -11.185 -0.006 1.00 95.81 112 LEU A O 1
ATOM 888 N N . TYR A 1 113 ? 5.571 -10.585 1.762 1.00 96.44 113 TYR A N 1
ATOM 889 C CA . TYR A 1 113 ? 6.604 -10.696 2.785 1.00 96.44 113 TYR A CA 1
ATOM 890 C C . TYR A 1 113 ? 7.016 -12.147 3.034 1.00 96.44 113 TYR A C 1
ATOM 892 O O . TYR A 1 113 ? 8.197 -12.423 3.178 1.00 96.44 113 TYR A O 1
ATOM 900 N N . LEU A 1 114 ? 6.086 -13.102 3.029 1.00 95.81 114 LEU A N 1
ATOM 901 C CA . LEU A 1 114 ? 6.432 -14.521 3.150 1.00 95.81 114 LEU A CA 1
ATOM 902 C C . LEU A 1 114 ? 7.282 -15.002 1.968 1.00 95.81 114 LEU A C 1
ATOM 904 O O . LEU A 1 114 ? 8.214 -15.776 2.166 1.00 95.81 114 LEU A O 1
ATOM 908 N N . ASN A 1 115 ? 7.002 -14.504 0.761 1.00 93.50 115 ASN A N 1
ATOM 909 C CA . ASN A 1 115 ? 7.721 -14.914 -0.444 1.00 93.50 115 ASN A CA 1
ATOM 910 C C . ASN A 1 115 ? 9.087 -14.226 -0.605 1.00 93.50 115 ASN A C 1
ATOM 912 O O . ASN A 1 115 ? 10.015 -14.837 -1.120 1.00 93.50 115 ASN A O 1
ATOM 916 N N . ASN A 1 116 ? 9.220 -12.960 -0.191 1.00 93.06 116 ASN A N 1
ATOM 917 C CA . ASN A 1 116 ? 10.405 -12.136 -0.484 1.00 93.06 116 ASN A CA 1
ATOM 918 C C . ASN A 1 116 ? 11.126 -11.618 0.774 1.00 93.06 116 ASN A C 1
ATOM 920 O O . ASN A 1 116 ? 12.195 -11.012 0.672 1.00 93.06 116 ASN A O 1
ATOM 924 N N . SER A 1 117 ? 10.551 -11.827 1.960 1.00 93.06 117 SER A N 1
ATOM 925 C CA . SER A 1 117 ? 11.057 -11.367 3.256 1.00 93.06 117 SER A CA 1
ATOM 926 C C . SER A 1 117 ? 11.474 -9.890 3.211 1.00 93.06 117 SER A C 1
ATOM 928 O O . SER A 1 117 ? 10.760 -9.036 2.672 1.00 93.06 117 SER A O 1
ATOM 930 N N . THR A 1 118 ? 12.665 -9.590 3.721 1.00 94.75 118 THR A N 1
ATOM 931 C CA . THR A 1 118 ? 13.223 -8.242 3.814 1.00 94.75 118 THR A CA 1
ATOM 932 C C . TH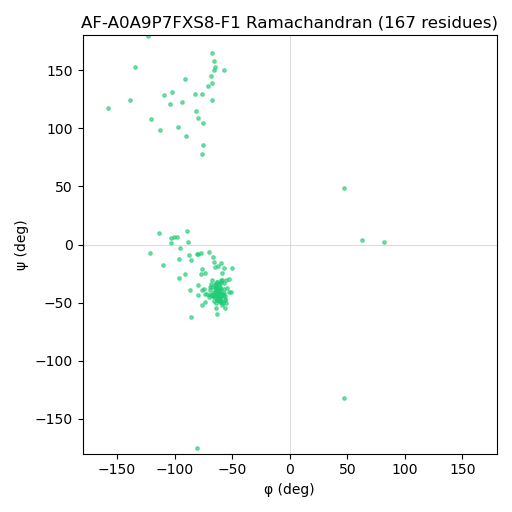R A 1 118 ? 13.536 -7.589 2.468 1.00 94.75 118 THR A C 1
ATOM 934 O O . THR A 1 118 ? 13.774 -6.383 2.417 1.00 94.75 118 THR A O 1
ATOM 937 N N . SER A 1 119 ? 13.494 -8.346 1.365 1.00 94.38 119 SER A N 1
ATOM 938 C CA . SER A 1 119 ? 13.647 -7.792 0.014 1.00 94.38 119 SER A CA 1
ATOM 939 C C . SER A 1 119 ? 12.382 -7.068 -0.458 1.00 94.38 119 SER A C 1
ATOM 941 O O . SER A 1 119 ? 12.461 -6.210 -1.343 1.00 94.38 119 SER A O 1
ATOM 943 N N . PHE A 1 120 ? 11.219 -7.368 0.134 1.00 94.44 120 PHE A N 1
ATOM 944 C CA . PHE A 1 120 ? 9.976 -6.633 -0.099 1.00 94.44 120 PHE A CA 1
ATOM 945 C C . PHE A 1 120 ? 9.861 -5.407 0.822 1.00 94.44 120 PHE A C 1
ATOM 947 O O . PHE A 1 120 ? 9.861 -4.277 0.335 1.00 94.44 120 PHE A O 1
ATOM 954 N N . LEU A 1 121 ? 9.824 -5.611 2.141 1.00 94.81 121 LEU A N 1
ATOM 955 C CA . LEU A 1 121 ? 9.742 -4.550 3.156 1.00 94.81 121 LEU A CA 1
ATOM 956 C C . LEU A 1 121 ? 10.749 -4.817 4.273 1.00 94.81 121 LEU A C 1
ATOM 958 O O . LEU A 1 121 ? 11.049 -5.968 4.553 1.00 94.81 121 LEU A O 1
ATOM 962 N N . SER A 1 122 ? 11.232 -3.789 4.972 1.00 95.94 122 SER A N 1
ATOM 963 C CA . SER A 1 122 ? 12.014 -4.025 6.193 1.00 95.94 122 SER A CA 1
ATOM 964 C C . SER A 1 122 ? 11.142 -4.673 7.280 1.00 95.94 122 SER A C 1
ATOM 966 O O . SER A 1 122 ? 9.933 -4.439 7.324 1.00 95.94 122 SER A O 1
ATOM 968 N N . ASN A 1 123 ? 11.751 -5.446 8.192 1.00 95.88 123 ASN A N 1
ATOM 969 C CA . ASN A 1 123 ? 11.043 -6.020 9.351 1.00 95.88 123 ASN A CA 1
ATOM 970 C C . ASN A 1 123 ? 10.258 -4.944 10.121 1.00 95.88 123 ASN A C 1
ATOM 972 O O . ASN A 1 123 ? 9.127 -5.176 10.540 1.00 95.88 123 ASN A O 1
ATOM 976 N N . GLN A 1 124 ? 10.870 -3.767 10.280 1.00 96.44 124 GLN A N 1
ATOM 977 C CA . GLN A 1 124 ? 10.272 -2.632 10.970 1.00 96.44 124 GLN A CA 1
ATOM 978 C C . GLN A 1 124 ? 9.036 -2.120 10.233 1.00 96.44 124 GLN A C 1
ATOM 980 O O . GLN A 1 124 ? 7.957 -2.115 10.809 1.00 96.44 124 GLN A O 1
ATOM 985 N N . LEU A 1 125 ? 9.158 -1.795 8.943 1.00 94.00 125 LEU A N 1
ATOM 986 C CA . LEU A 1 125 ? 8.038 -1.261 8.170 1.00 94.00 125 LEU A CA 1
ATOM 987 C C . LEU A 1 125 ? 6.890 -2.275 8.040 1.00 94.00 125 LEU A C 1
ATOM 989 O O . LEU A 1 125 ? 5.720 -1.904 8.092 1.00 94.00 125 LEU A O 1
ATOM 993 N N . TYR A 1 126 ? 7.209 -3.567 7.917 1.00 97.19 126 TYR A N 1
ATOM 994 C CA . TYR A 1 126 ? 6.206 -4.628 7.976 1.00 97.19 126 TYR A CA 1
ATOM 995 C C . TYR A 1 126 ? 5.480 -4.638 9.330 1.00 97.19 126 TYR A C 1
ATOM 997 O O . TYR A 1 126 ? 4.251 -4.631 9.359 1.00 97.19 126 TYR A O 1
ATOM 1005 N N . GLY A 1 127 ? 6.219 -4.603 10.444 1.00 97.62 127 GLY A N 1
ATOM 1006 C CA . GLY A 1 127 ? 5.649 -4.531 11.791 1.00 97.62 127 GLY A CA 1
ATOM 1007 C C . GLY A 1 127 ? 4.770 -3.295 12.003 1.00 97.62 127 GLY A C 1
ATOM 1008 O O . GLY A 1 127 ? 3.658 -3.417 12.518 1.00 97.62 127 GLY A O 1
ATOM 1009 N N . ASP A 1 128 ? 5.222 -2.135 11.531 1.00 96.12 128 ASP A N 1
ATOM 1010 C CA . ASP A 1 128 ? 4.496 -0.869 11.627 1.00 96.12 128 ASP A CA 1
ATOM 1011 C C . ASP A 1 128 ? 3.168 -0.935 10.858 1.00 96.12 128 ASP A C 1
ATOM 1013 O O . ASP A 1 128 ? 2.118 -0.572 11.394 1.00 96.12 128 ASP A O 1
ATOM 1017 N N . PHE A 1 129 ? 3.162 -1.491 9.640 1.00 96.94 129 PHE A N 1
ATOM 1018 C CA . PHE A 1 129 ? 1.925 -1.693 8.879 1.00 96.94 129 PHE A CA 1
ATOM 1019 C C . PHE A 1 129 ? 0.943 -2.643 9.572 1.00 96.94 129 PHE A C 1
ATOM 1021 O O . PHE A 1 129 ? -0.258 -2.360 9.618 1.00 96.94 129 PHE A O 1
ATOM 1028 N N . GLN A 1 130 ? 1.433 -3.748 10.143 1.00 97.25 130 GLN A N 1
ATOM 1029 C CA . GLN A 1 130 ? 0.592 -4.665 10.920 1.00 97.25 130 GLN A CA 1
ATOM 1030 C C . GLN A 1 130 ? -0.015 -3.955 12.138 1.00 97.25 130 GLN A C 1
ATOM 1032 O O . GLN A 1 130 ? -1.199 -4.132 12.433 1.00 97.25 130 GLN A O 1
ATOM 1037 N N . ALA A 1 131 ? 0.768 -3.118 12.826 1.00 96.31 131 ALA A N 1
ATOM 1038 C CA . ALA A 1 131 ? 0.313 -2.356 13.983 1.00 96.31 131 ALA A CA 1
ATOM 1039 C C . ALA A 1 131 ? -0.761 -1.321 13.612 1.00 96.31 131 ALA A C 1
ATOM 1041 O O . ALA A 1 131 ? -1.793 -1.265 14.282 1.00 96.31 131 ALA A O 1
ATOM 1042 N N . VAL A 1 132 ? -0.572 -0.561 12.525 1.00 94.19 132 VAL A N 1
ATOM 1043 C CA . VAL A 1 132 ? -1.563 0.409 12.019 1.00 94.19 132 VAL A CA 1
ATOM 1044 C C . VAL A 1 132 ? -2.905 -0.272 11.763 1.00 94.19 132 VAL A C 1
ATOM 1046 O O . VAL A 1 132 ? -3.938 0.180 12.262 1.00 94.19 132 VAL A O 1
ATOM 1049 N N . VAL A 1 133 ? -2.902 -1.393 11.039 1.00 96.50 133 VAL A N 1
ATOM 1050 C CA . VAL A 1 133 ? -4.147 -2.090 10.696 1.00 96.50 133 VAL A CA 1
ATOM 1051 C C . VAL A 1 133 ? -4.786 -2.729 11.922 1.00 96.50 133 VAL A C 1
ATOM 1053 O O . VAL A 1 133 ? -5.990 -2.583 12.129 1.00 96.50 133 VAL A O 1
ATOM 1056 N N . LYS A 1 134 ? -3.998 -3.384 12.780 1.00 95.81 134 LYS A N 1
ATOM 1057 C CA . LYS A 1 134 ? -4.505 -3.969 14.026 1.00 95.81 134 LYS A CA 1
ATOM 1058 C C . LYS A 1 134 ? -5.154 -2.909 14.916 1.00 95.81 134 LYS A C 1
ATOM 1060 O O . LYS A 1 134 ? -6.239 -3.150 15.440 1.00 95.81 134 LYS A O 1
ATOM 1065 N N . ASN A 1 135 ? -4.529 -1.741 15.057 1.00 94.38 135 ASN A N 1
ATOM 1066 C CA . ASN A 1 135 ? -5.090 -0.635 15.826 1.00 94.38 135 ASN A CA 1
ATOM 1067 C C . ASN A 1 135 ? -6.403 -0.142 15.209 1.00 94.38 135 ASN A C 1
ATOM 1069 O O . ASN A 1 135 ? -7.397 -0.040 15.925 1.00 94.38 135 ASN A O 1
ATOM 1073 N N . ALA A 1 136 ? -6.451 0.079 13.892 1.00 94.25 136 ALA A N 1
ATOM 1074 C CA . ALA A 1 136 ? -7.676 0.499 13.212 1.00 94.25 136 ALA A CA 1
ATOM 1075 C C . ALA A 1 136 ? -8.833 -0.496 13.411 1.00 94.25 136 ALA A C 1
ATOM 1077 O O . ALA A 1 136 ? -9.957 -0.089 13.702 1.00 94.25 136 ALA A O 1
ATOM 1078 N N . VAL A 1 137 ? -8.554 -1.800 13.322 1.00 94.31 137 VAL A N 1
ATOM 1079 C CA . VAL A 1 137 ? -9.560 -2.857 13.501 1.00 94.31 137 VAL A CA 1
ATOM 1080 C C . VAL A 1 137 ? -10.020 -2.969 14.953 1.00 94.31 137 VAL A C 1
ATOM 1082 O O . VAL A 1 137 ? -11.220 -3.058 15.194 1.00 94.31 137 VAL A O 1
ATOM 1085 N N . LEU A 1 138 ? -9.104 -2.951 15.927 1.00 94.69 138 LEU A N 1
ATOM 1086 C CA . LEU A 1 138 ? -9.442 -3.120 17.347 1.00 94.69 138 LEU A CA 1
ATOM 1087 C C . LEU A 1 138 ? -10.114 -1.888 17.962 1.00 94.69 138 LEU A C 1
ATOM 1089 O O . LEU A 1 138 ? -10.866 -2.027 18.928 1.00 94.69 138 LEU A O 1
ATOM 1093 N N . MET A 1 139 ? -9.887 -0.696 17.407 1.00 95.00 139 MET A N 1
ATOM 1094 C CA . MET A 1 139 ? -10.550 0.523 17.873 1.00 95.00 139 MET A CA 1
ATOM 1095 C C . MET A 1 139 ? -12.066 0.475 17.683 1.00 95.00 139 MET A C 1
ATOM 1097 O O . MET A 1 139 ? -12.794 0.999 18.518 1.00 95.00 139 MET A O 1
ATOM 1101 N N . VAL A 1 140 ? -12.559 -0.202 16.646 1.00 94.19 140 VAL A N 1
ATOM 1102 C CA . VAL A 1 140 ? -13.998 -0.299 16.367 1.00 94.19 140 VAL A CA 1
ATOM 1103 C C . VAL A 1 140 ? -14.781 -1.015 17.476 1.00 94.19 140 VAL A C 1
ATOM 1105 O O . VAL A 1 140 ? -15.653 -0.381 18.075 1.00 94.19 140 VAL A O 1
ATOM 1108 N N . PRO A 1 141 ? -14.488 -2.287 17.819 1.00 95.12 141 PRO A N 1
ATOM 1109 C CA . PRO A 1 141 ? -15.182 -2.960 18.910 1.00 95.12 141 PRO A CA 1
ATOM 1110 C C . PRO A 1 141 ? -14.894 -2.297 20.258 1.00 95.12 141 PRO A C 1
ATOM 1112 O O . PRO A 1 141 ? -15.790 -2.225 21.092 1.00 95.12 141 PRO A O 1
ATOM 1115 N N . LYS A 1 142 ? -13.684 -1.760 20.473 1.00 95.81 142 LYS A N 1
ATOM 1116 C CA . LYS A 1 142 ? -13.348 -1.045 21.711 1.00 95.81 142 LYS A CA 1
ATOM 1117 C C . LYS A 1 142 ? -14.247 0.174 21.924 1.00 95.81 142 LYS A C 1
ATOM 1119 O O . LYS A 1 142 ? -14.777 0.338 23.016 1.00 95.81 142 LYS A O 1
ATOM 1124 N N . THR A 1 143 ? -14.441 1.003 20.901 1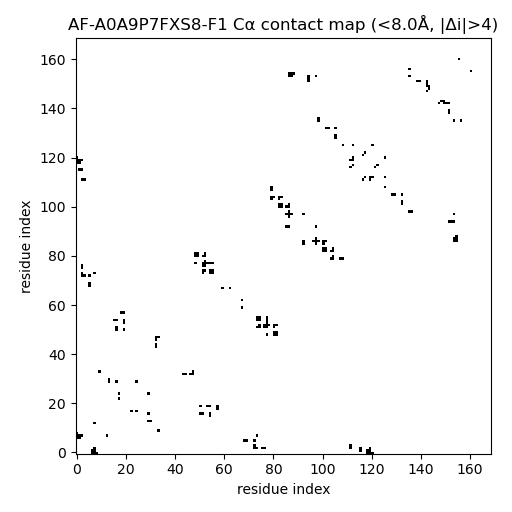.00 95.50 143 THR A N 1
ATOM 1125 C CA . THR A 1 143 ? -15.332 2.167 20.981 1.00 95.50 143 THR A CA 1
ATOM 1126 C C . THR A 1 143 ? -16.781 1.740 21.190 1.00 95.50 143 THR A C 1
ATOM 1128 O O . THR A 1 143 ? -17.453 2.303 22.047 1.00 95.50 143 THR A O 1
ATOM 1131 N N . HIS A 1 144 ? -17.238 0.700 20.489 1.00 93.81 144 HIS A N 1
ATOM 1132 C CA . HIS A 1 144 ? -18.602 0.191 20.644 1.00 93.81 144 HIS A CA 1
ATOM 1133 C C . HIS A 1 144 ? -18.883 -0.370 22.050 1.00 93.81 144 HIS A C 1
ATOM 1135 O O . HIS A 1 144 ? -19.983 -0.201 22.566 1.00 93.81 144 HIS A O 1
ATOM 1141 N N . LEU A 1 145 ? -17.889 -1.006 22.684 1.00 97.06 145 LEU A N 1
ATOM 1142 C CA . LEU A 1 145 ? -17.980 -1.474 24.072 1.00 97.06 145 LEU A CA 1
ATOM 1143 C C . LEU A 1 145 ? -18.061 -0.324 25.086 1.00 97.06 145 LEU A C 1
ATOM 1145 O O . LEU A 1 145 ? -18.649 -0.506 26.147 1.00 97.06 145 LEU A O 1
ATOM 1149 N N . ILE A 1 146 ? -17.452 0.828 24.785 1.00 97.25 146 ILE A N 1
ATOM 1150 C CA . ILE A 1 146 ? -17.497 2.020 25.644 1.00 97.25 146 ILE A CA 1
ATOM 1151 C C . ILE A 1 146 ? -18.857 2.710 25.516 1.00 97.25 146 ILE A C 1
ATOM 1153 O O . ILE A 1 146 ? -19.500 2.986 26.524 1.00 97.25 146 ILE A O 1
ATOM 1157 N N . ASP A 1 147 ? -19.283 2.989 24.284 1.00 96.38 147 ASP A N 1
ATOM 1158 C CA . ASP A 1 147 ? -20.594 3.556 23.977 1.00 96.38 147 ASP A CA 1
ATOM 1159 C C . ASP A 1 147 ? -20.966 3.234 22.515 1.00 96.38 147 ASP A C 1
ATOM 1161 O O . ASP A 1 147 ? -20.293 3.698 21.585 1.00 96.38 147 ASP A O 1
ATOM 1165 N N . PRO A 1 148 ? -22.054 2.476 22.281 1.00 94.06 148 PRO A N 1
ATOM 1166 C CA . PRO A 1 148 ? -22.534 2.133 20.945 1.00 94.06 148 PRO A CA 1
ATOM 1167 C C . PRO A 1 148 ? -22.855 3.323 20.032 1.00 94.06 148 PRO A C 1
ATOM 1169 O O . PRO A 1 148 ? -22.907 3.144 18.815 1.00 94.06 148 PRO A O 1
ATOM 1172 N N . ASN A 1 149 ? -23.082 4.515 20.590 1.00 94.75 149 ASN A N 1
ATOM 1173 C CA . ASN A 1 149 ? -23.421 5.721 19.831 1.00 94.75 149 ASN A CA 1
ATOM 1174 C C . ASN A 1 149 ? -22.190 6.478 19.316 1.00 94.75 149 ASN A C 1
ATOM 1176 O O . ASN A 1 149 ? -22.321 7.367 18.466 1.00 94.75 149 ASN A O 1
ATOM 1180 N N . LEU A 1 150 ? -20.993 6.151 19.813 1.00 94.25 150 LEU A N 1
ATOM 1181 C CA . LEU A 1 150 ? -19.764 6.793 19.369 1.00 94.25 150 LEU A CA 1
ATOM 1182 C C . 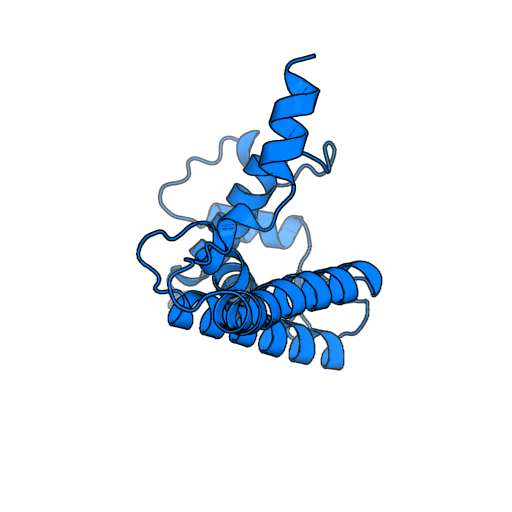LEU A 1 150 ? -19.398 6.356 17.951 1.00 94.25 150 LEU A C 1
ATOM 1184 O O . LEU A 1 150 ? -19.421 5.180 17.588 1.00 94.25 150 LEU A O 1
ATOM 1188 N N . LYS A 1 151 ? -19.001 7.338 17.142 1.00 92.62 151 LYS A N 1
ATOM 1189 C CA . LYS A 1 151 ? -18.530 7.115 15.776 1.00 92.62 151 LYS A CA 1
ATOM 1190 C C . LYS A 1 151 ? -17.021 6.915 15.770 1.00 92.62 151 LYS A C 1
ATOM 1192 O O . LYS A 1 151 ? -16.293 7.595 16.489 1.00 92.62 151 LYS A O 1
ATOM 1197 N N . VAL A 1 152 ? -16.554 6.017 14.909 1.00 92.62 152 VAL A N 1
ATOM 1198 C CA . VAL A 1 152 ? -15.127 5.803 14.654 1.00 92.62 152 VAL A CA 1
ATOM 1199 C 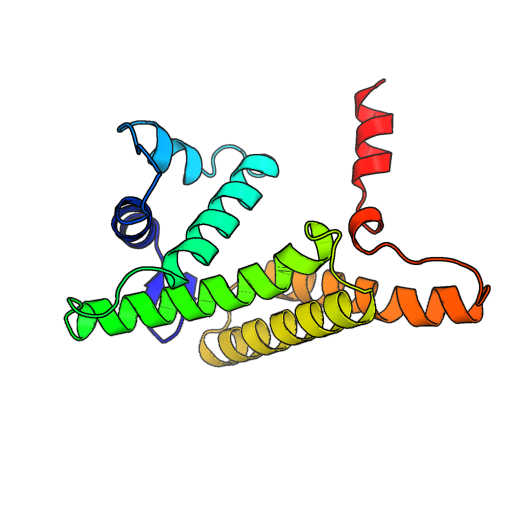C . VAL A 1 152 ? -14.791 6.329 13.269 1.00 92.62 152 VAL A C 1
ATOM 1201 O O . VAL A 1 152 ? -15.434 5.961 12.288 1.00 92.62 152 VAL A O 1
ATOM 1204 N N . PHE A 1 153 ? -13.759 7.164 13.202 1.00 92.75 153 PHE A N 1
ATOM 1205 C CA . PHE A 1 153 ? -13.216 7.702 11.961 1.00 92.75 153 PHE A CA 1
ATOM 1206 C C . PHE A 1 153 ? -11.752 7.281 11.860 1.00 92.75 153 PHE A C 1
ATOM 1208 O O . PHE A 1 153 ? -10.912 7.781 12.604 1.00 92.75 153 PHE A O 1
ATOM 1215 N N . ILE A 1 154 ? -11.443 6.343 10.959 1.00 92.31 154 ILE A N 1
ATOM 1216 C CA . ILE A 1 154 ? -10.092 5.765 10.837 1.00 92.31 154 ILE A CA 1
ATOM 1217 C C . ILE A 1 154 ? -9.040 6.829 10.482 1.00 92.31 154 ILE A C 1
ATOM 1219 O O . ILE A 1 154 ? -7.920 6.769 10.983 1.00 92.31 154 ILE A O 1
ATOM 1223 N N . CYS A 1 155 ? -9.407 7.847 9.700 1.00 89.31 155 CYS A N 1
ATOM 1224 C CA . CYS A 1 155 ? -8.531 8.975 9.370 1.00 89.31 155 CYS A CA 1
ATOM 1225 C C . CYS A 1 155 ? -8.101 9.821 10.582 1.00 89.31 155 CYS A C 1
ATOM 1227 O O . CYS A 1 155 ? -7.105 10.526 10.493 1.00 89.31 155 CYS A O 1
ATOM 1229 N N . LEU A 1 156 ? -8.807 9.732 11.715 1.00 90.00 156 LEU A N 1
ATOM 1230 C CA . LEU A 1 156 ? -8.487 10.466 12.944 1.00 90.00 156 LEU A CA 1
ATOM 1231 C C . LEU A 1 156 ? -7.695 9.630 13.960 1.00 90.00 156 LEU A C 1
ATOM 1233 O O . LEU A 1 156 ? -7.484 10.078 15.082 1.00 90.00 156 LEU A O 1
ATOM 1237 N N . LEU A 1 157 ? -7.265 8.416 13.598 1.00 87.81 157 LEU A N 1
ATOM 1238 C CA . LEU A 1 157 ? -6.453 7.562 14.475 1.00 87.81 157 LEU A CA 1
ATOM 1239 C C . LEU A 1 157 ? -4.960 7.932 14.476 1.00 87.81 157 LEU A C 1
ATOM 1241 O O . LEU A 1 157 ? -4.197 7.357 15.251 1.00 87.81 157 LEU A O 1
ATOM 1245 N N . GLY A 1 158 ? -4.545 8.845 13.594 1.00 84.69 158 GLY A N 1
ATOM 1246 C CA . GLY A 1 158 ? -3.184 9.375 13.533 1.00 84.69 158 GLY A CA 1
ATOM 1247 C C . GLY A 1 158 ? -2.907 10.466 14.571 1.00 84.69 158 GLY A C 1
ATOM 1248 O O . GLY A 1 158 ? -3.743 10.801 15.407 1.00 84.69 158 GLY A O 1
ATOM 1249 N N . ASP A 1 159 ? -1.714 11.046 14.492 1.00 83.50 159 ASP A N 1
ATOM 1250 C CA . ASP A 1 159 ? -1.222 12.094 15.391 1.00 83.50 159 ASP A CA 1
ATOM 1251 C C . ASP A 1 159 ? -1.265 13.503 14.770 1.00 83.50 159 ASP A C 1
ATOM 1253 O O . ASP A 1 159 ? -0.818 14.463 15.396 1.00 83.50 159 ASP A O 1
ATOM 1257 N N . ASP A 1 160 ? -1.835 13.660 13.570 1.00 83.12 160 ASP A N 1
ATOM 1258 C CA . ASP A 1 160 ? -1.853 14.929 12.826 1.00 83.12 160 ASP A CA 1
ATOM 1259 C C . ASP A 1 160 ? -2.498 16.078 13.612 1.00 83.12 160 ASP A C 1
ATOM 1261 O O . ASP A 1 160 ? -2.001 17.203 13.599 1.00 83.12 160 ASP A O 1
ATOM 1265 N N . VAL A 1 161 ? -3.566 15.797 14.366 1.00 81.19 161 VAL A N 1
ATOM 1266 C CA . VAL A 1 161 ? -4.226 16.795 15.229 1.00 81.19 161 VAL A CA 1
ATOM 1267 C C . VAL A 1 161 ? -3.268 17.301 16.311 1.00 81.19 161 VAL A C 1
ATOM 1269 O O . VAL A 1 161 ? -3.219 18.495 16.603 1.00 81.19 161 VAL A O 1
ATOM 1272 N N . VAL A 1 162 ? -2.468 16.399 16.881 1.00 81.31 162 VAL A N 1
ATOM 1273 C CA . VAL A 1 162 ? -1.480 16.725 17.914 1.00 81.31 162 VAL A CA 1
ATOM 1274 C C . VAL A 1 162 ? -0.302 17.484 17.300 1.00 81.31 162 VAL A C 1
ATOM 1276 O O . VAL A 1 162 ? 0.128 18.494 17.850 1.00 81.31 162 VAL A O 1
ATOM 1279 N N . LYS A 1 163 ? 0.183 17.064 16.125 1.00 80.69 163 LYS A N 1
ATOM 1280 C CA . LYS A 1 163 ? 1.234 17.776 15.379 1.00 80.69 163 LYS A CA 1
ATOM 1281 C C . LYS A 1 163 ? 0.813 19.193 15.006 1.00 80.69 163 LYS A C 1
ATOM 1283 O O . LYS A 1 163 ? 1.606 20.113 15.171 1.00 80.69 163 LYS A O 1
ATOM 1288 N N . SER A 1 164 ? -0.430 19.384 14.561 1.00 78.50 164 SER A N 1
ATOM 1289 C CA . SER A 1 164 ? -0.967 20.716 14.271 1.00 78.50 164 SER A CA 1
ATOM 1290 C C . SER A 1 164 ? -0.973 21.603 15.512 1.00 78.50 164 SER A C 1
ATOM 1292 O O . SER A 1 164 ? -0.707 22.792 15.392 1.00 78.50 164 SER A O 1
ATOM 1294 N N . LEU A 1 165 ? -1.248 21.044 16.694 1.00 80.56 165 LEU A N 1
ATOM 1295 C CA . LEU A 1 165 ? -1.216 21.801 17.943 1.00 80.56 165 LEU A CA 1
ATOM 1296 C C . LEU A 1 165 ? 0.208 22.262 18.290 1.00 80.56 165 LEU A C 1
ATOM 1298 O O . LEU A 1 165 ? 0.393 23.405 18.693 1.00 80.56 165 LEU A O 1
ATOM 1302 N N . PHE A 1 166 ? 1.212 21.403 18.095 1.00 81.69 166 PHE A N 1
ATOM 1303 C CA . PHE A 1 166 ? 2.618 21.741 18.351 1.00 81.69 166 PHE A CA 1
ATOM 1304 C C . PHE A 1 166 ? 3.259 22.620 17.268 1.00 81.69 166 PHE A C 1
ATOM 1306 O O . PHE A 1 166 ? 4.199 23.345 17.567 1.00 81.69 166 PHE A O 1
ATOM 1313 N N . GLY A 1 167 ? 2.761 22.589 16.029 1.00 71.56 167 GLY A N 1
ATOM 1314 C CA . GLY A 1 167 ? 3.223 23.457 14.939 1.00 71.56 167 GLY A CA 1
ATOM 1315 C C . GLY A 1 167 ? 2.701 24.898 15.009 1.00 71.56 167 GLY A C 1
ATOM 1316 O O . GLY A 1 167 ? 3.122 25.733 14.212 1.00 71.56 167 GLY A O 1
ATOM 1317 N N . CYS A 1 168 ? 1.781 25.186 15.934 1.00 58.75 168 CYS A N 1
ATOM 1318 C CA . CYS A 1 168 ? 1.236 26.522 16.188 1.00 58.75 168 CYS A CA 1
ATOM 1319 C C . CYS A 1 168 ? 1.869 27.227 17.404 1.00 58.75 168 CYS A C 1
ATOM 1321 O O . CYS A 1 168 ? 1.373 28.287 17.790 1.00 58.75 168 CYS A O 1
ATOM 1323 N N . VAL A 1 169 ? 2.908 26.643 18.018 1.00 46.28 169 VAL A N 1
ATOM 1324 C CA . VAL A 1 169 ? 3.635 27.201 19.176 1.00 46.28 169 VAL A CA 1
ATOM 1325 C C . VAL A 1 169 ? 4.890 27.937 18.727 1.00 46.28 169 VAL A C 1
ATOM 1327 O O . VAL A 1 169 ? 5.613 27.389 17.867 1.00 46.28 169 VAL A O 1
#

Organism: NCBI:txid117069

Mean predicted aligned error: 5.04 Å

Sequence (169 aa):
MVVKDICINRDLLTSWLERLPGYNWSETSIHVLLNLADPQDVPRMVKLLLCIIGLRKLDKNELDPSEAAKFEALCLLGQAFDALLQPFININYSLSQQITSLAKFVHLISGLYLNNSTSFLSNQLYGDFQAVVKNAVLMVPKTHLIDPNLKVFICLLGDDVVKSLFGCV

Radius of gyration: 17.92 Å; Cα contacts (8 Å, |Δi|>4): 132; chains: 1; bounding box: 39×42×52 Å

Nearest PDB structures (foldseek):
  8e12-assembly1_C  TM=3.083E-01  e=3.805E+00  synthetic construct
  8e0m-assembly1_A  TM=2.772E-01  e=5.091E+00  synthetic construct